Protein AF-A0A8D0H6F4-F1 (afdb_monomer_lite)

InterPro domains:
  IPR025214 Centromere protein U [PF13097] (5-95)

Radius of gyration: 24.58 Å; chains: 1; bounding box: 66×29×74 Å

Foldseek 3Di:
DPPDDDDQDFADDPPDDDDPVLGDVLRSVLVVVVVVLVVVLVPDDDPVVNVVSVVVNVVVNVVSVVVSVVVVVVVVVVVVVVVVVVVVVVVVVVVVVVVVVVVD

pLDDT: mean 89.53, std 11.89, range [38.53, 98.5]

Organism: Sphenodon punctatus (NCBI:txid8508)

Structure (mmCIF, N/CA/C/O backbone):
data_AF-A0A8D0H6F4-F1
#
_entry.id   AF-A0A8D0H6F4-F1
#
loop_
_atom_site.group_PDB
_atom_site.id
_atom_site.type_symbol
_atom_site.label_atom_id
_atom_site.label_alt_id
_atom_site.label_comp_id
_atom_site.label_asym_id
_atom_site.label_entity_id
_atom_site.label_seq_id
_atom_site.pdbx_PDB_ins_code
_atom_site.Cartn_x
_atom_site.Cartn_y
_atom_site.Cartn_z
_atom_site.occupancy
_atom_site.B_iso_or_equiv
_atom_site.auth_seq_id
_atom_site.auth_comp_id
_atom_site.auth_asym_id
_atom_site.auth_atom_id
_atom_site.pdbx_PDB_model_num
ATOM 1 N N . ALA A 1 1 ? -33.635 -12.090 -4.011 1.00 38.53 1 ALA A N 1
ATOM 2 C CA . ALA A 1 1 ? -32.256 -12.011 -4.522 1.00 38.53 1 ALA A CA 1
ATOM 3 C C . ALA A 1 1 ? -31.979 -10.547 -4.812 1.00 38.53 1 ALA A C 1
ATOM 5 O O . ALA A 1 1 ? -32.470 -10.042 -5.810 1.00 38.53 1 ALA A O 1
ATOM 6 N N . ASP A 1 2 ? -31.336 -9.846 -3.881 1.00 47.09 2 ASP A N 1
ATOM 7 C CA . ASP A 1 2 ? -31.095 -8.405 -3.989 1.00 47.09 2 ASP A CA 1
ATOM 8 C C . ASP A 1 2 ? -29.650 -8.186 -4.455 1.00 47.09 2 ASP A C 1
ATOM 10 O O . ASP A 1 2 ? -28.716 -8.123 -3.663 1.00 47.09 2 ASP A O 1
ATOM 14 N N . GLY A 1 3 ? -29.459 -8.257 -5.772 1.00 52.41 3 GLY A N 1
ATOM 15 C CA . GLY A 1 3 ? -28.158 -8.196 -6.444 1.00 52.41 3 GLY A CA 1
ATOM 16 C C . GLY A 1 3 ? -27.927 -6.855 -7.135 1.00 52.41 3 GLY A C 1
ATOM 17 O O . GLY A 1 3 ? -27.506 -6.831 -8.290 1.00 52.41 3 GLY A O 1
ATOM 18 N N . GLY A 1 4 ? -28.269 -5.745 -6.477 1.00 60.50 4 GLY A N 1
ATOM 19 C CA . GLY A 1 4 ? -27.925 -4.405 -6.959 1.00 60.50 4 GLY A CA 1
ATOM 20 C C . GLY A 1 4 ? -26.410 -4.153 -6.883 1.00 60.50 4 GLY A C 1
ATOM 21 O O . GLY A 1 4 ? -25.742 -4.739 -6.028 1.00 60.50 4 GLY A O 1
ATOM 22 N N . PRO A 1 5 ? -25.838 -3.290 -7.746 1.00 61.53 5 PRO A N 1
ATOM 23 C CA . PRO A 1 5 ? -24.398 -3.050 -7.780 1.00 61.53 5 PRO A CA 1
ATOM 24 C C . PRO A 1 5 ? -23.907 -2.563 -6.414 1.00 61.53 5 PRO A C 1
ATOM 26 O O . PRO A 1 5 ? -24.270 -1.483 -5.949 1.00 61.53 5 PRO A O 1
ATOM 29 N N . HIS A 1 6 ? -23.081 -3.375 -5.757 1.00 69.31 6 HIS A N 1
ATOM 30 C CA . HIS A 1 6 ? -22.483 -3.018 -4.479 1.00 69.31 6 HIS A CA 1
ATOM 31 C C . HIS A 1 6 ? -21.418 -1.941 -4.705 1.00 69.31 6 HIS A C 1
ATOM 33 O O . HIS A 1 6 ? -20.336 -2.207 -5.229 1.00 69.31 6 HIS A O 1
ATOM 39 N N . SER A 1 7 ? -21.731 -0.700 -4.330 1.00 73.94 7 SER A N 1
ATOM 40 C CA . SER A 1 7 ? -20.759 0.389 -4.328 1.00 73.94 7 SER A CA 1
ATOM 41 C C . SER A 1 7 ? -19.817 0.230 -3.134 1.00 73.94 7 SER A C 1
ATOM 43 O O . SER A 1 7 ? -20.250 0.330 -1.984 1.00 73.94 7 SER A O 1
ATOM 45 N N . VAL A 1 8 ? -18.529 0.015 -3.395 1.00 76.19 8 VAL A N 1
ATOM 46 C CA . VAL A 1 8 ? -17.498 -0.030 -2.351 1.00 76.19 8 VAL A CA 1
ATOM 47 C C . VAL A 1 8 ? -16.962 1.382 -2.124 1.00 76.19 8 VAL A C 1
ATOM 49 O O . VAL A 1 8 ? -16.519 2.044 -3.062 1.00 76.19 8 VAL A O 1
ATOM 52 N N . GLN A 1 9 ? -17.006 1.854 -0.877 1.00 81.50 9 GLN A N 1
ATOM 53 C CA . GLN A 1 9 ? -16.304 3.079 -0.494 1.00 81.50 9 GLN A CA 1
ATOM 54 C C . GLN A 1 9 ? -14.808 2.792 -0.387 1.00 81.50 9 GLN A C 1
ATOM 56 O O . GLN A 1 9 ? -14.393 1.800 0.206 1.00 81.50 9 GLN A O 1
ATOM 61 N N . VAL A 1 10 ? -14.011 3.678 -0.969 1.00 87.00 10 VAL A N 1
ATOM 62 C CA . VAL A 1 10 ? -12.561 3.540 -1.060 1.00 87.00 10 VAL A CA 1
ATOM 63 C C . VAL A 1 10 ? -11.924 4.758 -0.417 1.00 87.00 10 VAL A C 1
ATOM 65 O O . VAL A 1 10 ? -12.373 5.888 -0.637 1.00 87.00 10 VAL A O 1
ATOM 68 N N . TRP A 1 11 ? -10.860 4.535 0.349 1.00 88.44 11 TRP A N 1
ATOM 69 C CA . TRP A 1 11 ? -10.149 5.616 1.004 1.00 88.44 11 TRP A CA 1
ATOM 70 C C . TRP A 1 11 ? -9.464 6.482 -0.053 1.00 88.44 11 TRP A C 1
ATOM 72 O O . TRP A 1 11 ? -8.791 5.982 -0.957 1.00 88.44 11 TRP A O 1
ATOM 82 N N . CYS A 1 12 ? -9.639 7.799 0.051 1.00 80.25 12 CYS A N 1
ATOM 83 C CA . CYS A 1 12 ? -9.019 8.745 -0.863 1.00 80.25 12 CYS A CA 1
ATOM 84 C C . CYS A 1 12 ? -8.334 9.866 -0.070 1.00 80.25 12 CYS A C 1
ATOM 86 O O . CYS A 1 12 ? -9.000 10.565 0.702 1.00 80.25 12 CYS A O 1
ATOM 88 N N . PRO A 1 13 ? -7.017 10.068 -0.241 1.00 73.44 13 PRO A N 1
ATOM 89 C CA . PRO A 1 13 ? -6.312 11.150 0.424 1.00 73.44 13 PRO A CA 1
ATOM 90 C C . PRO A 1 13 ? -6.849 12.505 -0.050 1.00 73.44 13 PRO A C 1
ATOM 92 O O . PRO A 1 13 ? -6.971 12.768 -1.250 1.00 73.44 13 PRO A O 1
ATOM 95 N N . LYS A 1 14 ? -7.161 13.390 0.904 1.00 73.62 14 LYS A N 1
ATOM 96 C CA . LYS A 1 14 ? -7.644 14.745 0.606 1.00 73.62 14 LYS A CA 1
ATOM 97 C C . LYS A 1 14 ? -6.628 15.478 -0.278 1.00 73.62 14 LYS A C 1
ATOM 99 O O . LYS A 1 14 ? -5.450 15.546 0.054 1.00 73.62 14 LYS A O 1
ATOM 104 N N . GLY A 1 15 ? -7.098 16.041 -1.391 1.00 65.19 15 GLY A N 1
ATOM 105 C CA . GLY A 1 15 ? -6.277 16.861 -2.289 1.00 65.19 15 GLY A CA 1
ATOM 106 C C . GLY A 1 15 ? -5.463 16.098 -3.342 1.00 65.19 15 GLY A C 1
ATOM 107 O O . GLY A 1 15 ? -4.775 16.739 -4.131 1.00 65.19 15 GLY A O 1
ATOM 108 N N . GLN A 1 16 ? -5.558 14.766 -3.424 1.00 67.00 16 GLN A N 1
ATOM 109 C CA . GLN A 1 16 ? -4.934 13.990 -4.502 1.00 67.00 16 GLN A CA 1
ATOM 110 C C . GLN A 1 16 ? -5.983 13.399 -5.448 1.00 67.00 16 GLN A C 1
ATOM 112 O O . GLN A 1 16 ? -6.813 12.583 -5.053 1.00 67.00 16 GLN A O 1
ATOM 117 N N . LYS A 1 17 ? -5.908 13.753 -6.740 1.00 66.12 17 LYS A N 1
ATOM 118 C CA . LYS A 1 17 ? -6.608 13.001 -7.790 1.00 66.12 17 LYS A CA 1
ATOM 119 C C . LYS A 1 17 ? -5.956 11.626 -7.914 1.00 66.12 17 LYS A C 1
ATOM 121 O O . LYS A 1 17 ? -4.823 11.527 -8.380 1.00 66.12 17 LYS A O 1
ATOM 126 N N . ARG A 1 18 ? -6.679 10.576 -7.531 1.00 72.25 18 ARG A N 1
ATOM 127 C CA . ARG A 1 18 ? -6.294 9.191 -7.817 1.00 72.25 18 ARG A CA 1
ATOM 128 C C . ARG A 1 18 ? -6.988 8.693 -9.068 1.00 72.25 18 ARG A C 1
ATOM 130 O O . ARG A 1 18 ? -8.179 8.931 -9.260 1.00 72.25 18 ARG A O 1
ATOM 137 N N . PHE A 1 19 ? -6.243 7.993 -9.916 1.00 77.12 19 PHE A N 1
ATOM 138 C CA . PHE A 1 19 ? -6.847 7.264 -11.020 1.00 77.12 19 PHE A CA 1
ATOM 139 C C . PHE A 1 19 ? -7.361 5.908 -10.513 1.00 77.12 19 PHE A C 1
ATOM 141 O O . PHE A 1 19 ? -6.797 5.371 -9.561 1.00 77.12 19 PHE A O 1
ATOM 148 N N . PRO A 1 20 ? -8.366 5.296 -11.166 1.00 79.94 20 PRO A N 1
ATOM 149 C CA . PRO A 1 20 ? -8.872 3.976 -10.771 1.00 79.94 20 PRO A CA 1
ATOM 150 C C . PRO A 1 20 ? -7.776 2.905 -10.659 1.00 79.94 20 PRO A C 1
ATOM 152 O O . PRO A 1 20 ? -7.790 2.083 -9.757 1.00 79.94 20 PRO A O 1
ATOM 155 N N . ARG A 1 21 ? -6.758 2.974 -11.526 1.00 80.81 21 ARG A N 1
ATOM 156 C CA . ARG A 1 21 ? -5.570 2.097 -11.511 1.00 80.81 21 ARG A CA 1
ATOM 157 C C . ARG A 1 21 ? -4.654 2.258 -10.287 1.00 80.81 21 ARG A C 1
ATOM 159 O O . ARG A 1 21 ? -3.757 1.441 -10.091 1.00 80.81 21 ARG A O 1
ATOM 166 N N . ASP A 1 22 ? -4.810 3.345 -9.537 1.00 78.69 22 ASP A N 1
ATOM 167 C CA . ASP A 1 22 ? -4.004 3.641 -8.353 1.00 78.69 22 ASP A CA 1
ATOM 168 C C . ASP A 1 22 ? -4.695 3.166 -7.067 1.00 78.69 22 ASP A C 1
ATOM 170 O O . ASP A 1 22 ? -4.047 3.146 -6.021 1.00 78.69 22 ASP A O 1
ATOM 174 N N . VAL A 1 23 ? -5.975 2.775 -7.154 1.00 85.00 23 VAL A N 1
ATOM 175 C CA . VAL A 1 23 ? -6.734 2.151 -6.067 1.00 85.00 23 VAL A CA 1
ATOM 176 C C . VAL A 1 23 ? -6.217 0.736 -5.830 1.00 85.00 23 VAL A C 1
ATOM 178 O O . VAL A 1 23 ? -5.934 -0.016 -6.762 1.00 85.00 23 VAL A O 1
ATOM 181 N N . THR A 1 24 ? -6.080 0.387 -4.560 1.00 87.75 24 THR A N 1
ATOM 182 C CA . THR A 1 24 ? -5.548 -0.880 -4.071 1.00 87.75 24 THR A CA 1
ATOM 183 C C . THR A 1 24 ? -6.469 -1.471 -3.011 1.00 87.75 24 THR A C 1
ATOM 185 O O . THR A 1 24 ? -7.298 -0.774 -2.432 1.00 87.75 24 THR A O 1
ATOM 188 N N . GLU A 1 25 ? -6.294 -2.754 -2.702 1.00 89.88 25 GLU A N 1
ATOM 189 C CA . GLU A 1 25 ? -7.027 -3.421 -1.616 1.00 89.88 25 GLU A CA 1
ATOM 190 C C . GLU A 1 25 ? -6.839 -2.710 -0.269 1.00 89.88 25 GLU A C 1
ATOM 192 O O . GLU A 1 25 ? -7.780 -2.614 0.514 1.00 89.88 25 GLU A O 1
ATOM 197 N N . LEU A 1 26 ? -5.661 -2.121 -0.031 1.00 91.19 26 LEU A N 1
ATOM 198 C CA . LEU A 1 26 ? -5.368 -1.365 1.190 1.00 91.19 26 LEU A CA 1
ATOM 199 C C . LEU A 1 26 ? -6.279 -0.141 1.366 1.00 91.19 26 LEU A C 1
ATOM 201 O O . LEU A 1 26 ? -6.560 0.249 2.494 1.00 91.19 26 LEU A O 1
ATOM 205 N N . ASP A 1 27 ? -6.787 0.437 0.275 1.00 90.12 27 ASP A N 1
ATOM 206 C CA . ASP A 1 27 ? -7.734 1.554 0.334 1.00 90.12 27 ASP A CA 1
ATOM 207 C C . ASP A 1 27 ? -9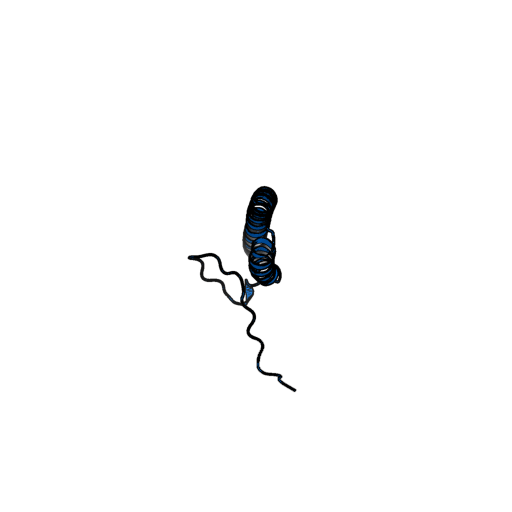.121 1.131 0.826 1.00 90.12 27 ASP A C 1
ATOM 209 O O . ASP A 1 27 ? -9.811 1.886 1.520 1.00 90.12 27 ASP A O 1
ATOM 213 N N . VAL A 1 28 ? -9.531 -0.084 0.461 1.00 90.88 28 VAL A N 1
ATOM 214 C CA . VAL A 1 28 ? -10.768 -0.704 0.943 1.00 90.88 28 VAL A CA 1
ATOM 215 C C . VAL A 1 28 ? -10.584 -1.124 2.397 1.00 90.88 28 VAL A C 1
ATOM 217 O O . VAL A 1 28 ? -11.399 -0.765 3.242 1.00 90.88 28 VAL A O 1
ATOM 220 N N . VAL A 1 29 ? -9.473 -1.801 2.709 1.00 92.75 29 VAL A N 1
ATOM 221 C CA . VAL A 1 29 ? -9.134 -2.227 4.075 1.00 92.75 29 VAL A CA 1
ATOM 222 C C . VAL A 1 29 ? -9.103 -1.038 5.026 1.00 92.75 29 VAL A C 1
ATOM 224 O O . VAL A 1 29 ? -9.689 -1.123 6.099 1.00 92.75 29 VAL A O 1
ATOM 227 N N . LEU A 1 30 ? -8.478 0.081 4.647 1.00 94.06 30 LEU A N 1
ATOM 228 C CA . LEU A 1 30 ? -8.429 1.267 5.500 1.00 94.06 30 LEU A CA 1
ATOM 229 C C . LEU A 1 30 ? -9.828 1.850 5.750 1.00 94.06 30 LEU A C 1
ATOM 231 O O . LEU A 1 30 ? -10.149 2.202 6.882 1.00 94.06 30 LEU A O 1
ATOM 235 N N . THR A 1 31 ? -10.675 1.892 4.720 1.00 93.06 31 THR A N 1
ATOM 236 C CA . THR A 1 31 ? -12.062 2.370 4.844 1.00 93.06 31 THR A CA 1
ATOM 237 C C . THR A 1 31 ? -12.883 1.489 5.782 1.00 93.06 31 THR A C 1
ATOM 239 O O . THR A 1 31 ? -13.572 1.988 6.671 1.00 93.06 31 THR A O 1
ATOM 242 N N . GLU A 1 32 ? -12.809 0.171 5.609 1.00 94.12 32 GLU A N 1
ATOM 243 C CA . GLU A 1 32 ? -13.545 -0.769 6.454 1.00 94.12 32 GLU A CA 1
ATOM 244 C C . GLU A 1 32 ? -12.994 -0.796 7.881 1.00 94.12 32 GLU A C 1
ATOM 246 O O . GLU A 1 32 ? -13.757 -0.805 8.846 1.00 94.12 32 GLU A O 1
ATOM 251 N N . PHE A 1 33 ? -11.676 -0.695 8.042 1.00 94.12 33 PHE A N 1
ATOM 252 C CA . PHE A 1 33 ? -11.043 -0.586 9.349 1.00 94.12 33 PHE A CA 1
ATOM 253 C C . PHE A 1 33 ? -11.484 0.676 10.103 1.00 94.12 33 PHE A C 1
ATOM 255 O O . PHE A 1 33 ? -11.770 0.605 11.301 1.00 94.12 33 PHE A O 1
ATOM 262 N N . GLU A 1 34 ? -11.594 1.818 9.417 1.00 94.31 34 GLU A N 1
ATOM 263 C CA . GLU A 1 34 ? -12.124 3.064 9.983 1.00 94.31 34 GLU A CA 1
ATOM 264 C C . GLU A 1 34 ? -13.557 2.892 10.499 1.00 94.31 34 GLU A C 1
ATOM 266 O O . GLU A 1 34 ? -13.851 3.268 11.639 1.00 94.31 34 GLU A O 1
ATOM 271 N N . LYS A 1 35 ? -14.430 2.261 9.705 1.00 94.69 35 LYS A N 1
ATOM 272 C CA . LYS A 1 35 ? -15.820 1.972 10.092 1.00 94.69 35 LYS A CA 1
ATOM 273 C C . LYS A 1 35 ? -15.897 1.028 11.290 1.00 94.69 35 LYS A C 1
ATOM 275 O O . LYS A 1 35 ? -16.573 1.334 12.272 1.00 94.69 35 LYS A O 1
ATOM 280 N N . ILE A 1 36 ? -15.185 -0.099 11.239 1.00 94.56 36 ILE A N 1
ATOM 281 C CA . ILE A 1 36 ? -15.180 -1.110 12.307 1.00 94.56 36 ILE A CA 1
ATOM 282 C C . ILE A 1 36 ? -14.666 -0.499 13.610 1.00 94.56 36 ILE A C 1
ATOM 284 O O . ILE A 1 36 ? -15.284 -0.672 14.660 1.00 94.56 36 ILE A O 1
ATOM 288 N N . THR A 1 37 ? -13.575 0.265 13.545 1.00 96.31 37 THR A N 1
ATOM 289 C CA . THR A 1 37 ? -12.999 0.930 14.716 1.00 96.31 37 THR A CA 1
ATOM 290 C C . THR A 1 37 ? -13.980 1.925 15.327 1.00 96.31 37 THR A C 1
ATOM 292 O O . THR A 1 37 ? -14.141 1.949 16.548 1.00 96.31 37 THR A O 1
ATOM 295 N N . ALA A 1 38 ? -14.646 2.744 14.504 1.00 95.19 38 ALA A N 1
ATOM 296 C CA . ALA A 1 38 ? -15.632 3.710 14.980 1.00 95.19 38 ALA A CA 1
ATOM 297 C C . ALA A 1 38 ? -16.805 3.015 15.691 1.00 95.19 38 ALA A C 1
ATOM 299 O O . ALA A 1 38 ? -17.142 3.392 16.817 1.00 95.19 38 ALA A O 1
ATOM 300 N N . ASN A 1 39 ? -17.350 1.958 15.082 1.00 96.12 39 ASN A N 1
ATOM 301 C CA . ASN A 1 39 ? -18.456 1.176 15.637 1.00 96.12 39 ASN A CA 1
ATOM 302 C C . ASN A 1 39 ? -18.061 0.486 16.951 1.00 96.12 39 ASN A C 1
ATOM 304 O O . ASN A 1 39 ? -18.746 0.631 17.963 1.00 96.12 39 ASN A O 1
ATOM 308 N N . TYR A 1 40 ? -16.918 -0.203 16.970 1.00 96.06 40 TYR A N 1
ATOM 309 C CA . TYR A 1 40 ? -16.422 -0.893 18.162 1.00 96.06 40 TYR A CA 1
ATOM 310 C C . TYR A 1 40 ? -16.124 0.080 19.309 1.00 96.06 40 TYR A C 1
ATOM 312 O O . TYR A 1 40 ? -16.476 -0.151 20.463 1.00 96.06 40 TYR A O 1
ATOM 320 N N . LYS A 1 41 ? -15.518 1.230 19.009 1.00 94.25 41 LYS A N 1
ATOM 321 C CA . LYS A 1 41 ? -15.243 2.260 20.016 1.00 94.25 41 LYS A CA 1
ATOM 322 C C . LYS A 1 41 ? -16.523 2.807 20.654 1.00 94.25 41 LYS A C 1
ATOM 324 O O . LYS A 1 41 ? -16.491 3.184 21.827 1.00 94.25 41 LYS A O 1
ATOM 329 N N . GLN A 1 42 ? -17.622 2.884 19.904 1.00 94.38 42 GLN A N 1
ATOM 330 C CA . GLN A 1 42 ? -18.902 3.368 20.416 1.00 94.38 42 GLN A CA 1
ATOM 331 C C . GLN A 1 42 ? -19.516 2.400 21.436 1.00 94.38 42 GLN A C 1
ATOM 333 O O . GLN A 1 42 ? -20.067 2.868 22.433 1.00 94.38 42 GLN A O 1
ATOM 338 N N . SER A 1 43 ? -19.358 1.085 21.236 1.00 95.56 43 SER A N 1
ATOM 339 C CA . SER A 1 43 ? -19.865 0.052 22.152 1.00 95.56 43 SER A CA 1
ATOM 340 C C . SER A 1 43 ? -19.013 -0.147 23.411 1.00 95.56 43 SER A C 1
ATOM 342 O O . SER A 1 43 ? -19.473 -0.742 24.377 1.00 95.56 43 SER A O 1
ATOM 344 N N . VAL A 1 44 ? -17.769 0.335 23.435 1.00 96.94 44 VAL A N 1
ATOM 345 C CA . VAL A 1 44 ? -16.872 0.191 24.594 1.00 96.94 44 VAL A CA 1
ATOM 346 C C . VAL A 1 44 ? -17.219 1.221 25.666 1.00 96.94 44 VAL A C 1
ATOM 348 O O . VAL A 1 44 ? -17.137 2.413 25.411 1.00 96.94 44 VAL A O 1
ATOM 351 N N . GLU A 1 45 ? -17.553 0.818 26.888 1.00 95.38 45 GLU A N 1
ATOM 352 C CA . GLU A 1 45 ? -17.957 1.758 27.953 1.00 95.38 45 GLU A CA 1
ATOM 353 C C . GLU A 1 45 ? -16.767 2.458 28.623 1.00 95.38 45 GLU A C 1
ATOM 355 O O . GLU A 1 45 ? -16.784 3.664 28.888 1.00 95.38 45 GLU A O 1
ATOM 360 N N . LEU A 1 46 ? -15.689 1.707 28.859 1.00 97.31 46 LEU A N 1
ATOM 361 C CA . LEU A 1 46 ? -14.531 2.199 29.593 1.00 97.31 46 LEU A CA 1
ATOM 362 C C . LEU A 1 46 ? -13.760 3.248 28.783 1.00 97.31 46 LEU A C 1
ATOM 364 O O . LEU A 1 46 ? -13.185 2.971 27.725 1.00 97.31 46 LEU A O 1
ATOM 368 N N . LYS A 1 47 ? -13.660 4.464 29.334 1.00 96.00 47 LYS A N 1
ATOM 369 C CA . LYS A 1 47 ? -12.913 5.578 28.723 1.00 96.00 47 LYS A CA 1
ATOM 370 C C . LYS A 1 47 ? -11.449 5.223 28.440 1.00 96.00 47 LYS A C 1
ATOM 372 O O . LYS A 1 47 ? -10.908 5.668 27.428 1.00 96.00 47 LYS A O 1
ATOM 377 N N . ILE A 1 48 ? -10.809 4.434 29.308 1.00 96.94 48 ILE A N 1
ATOM 378 C CA . ILE A 1 48 ? -9.413 4.012 29.124 1.00 96.94 48 ILE A CA 1
ATOM 379 C C . ILE A 1 48 ? -9.256 3.093 27.907 1.00 96.94 48 ILE A C 1
ATOM 381 O O . ILE A 1 48 ? -8.363 3.309 27.091 1.00 96.94 48 ILE A O 1
ATOM 385 N N . CYS A 1 49 ? -10.193 2.166 27.701 1.00 97.50 49 CYS A N 1
ATOM 386 C CA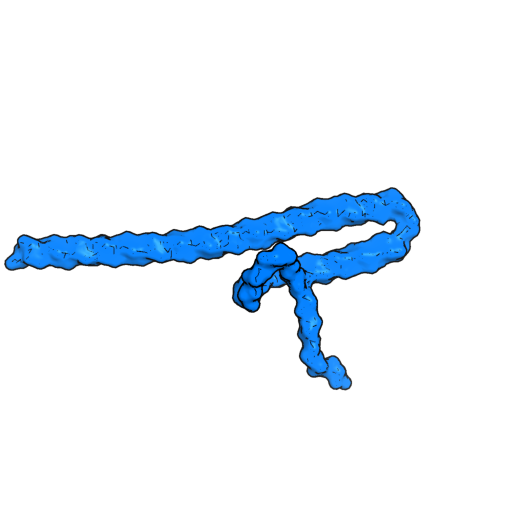 . CYS A 1 49 ? -10.223 1.301 26.526 1.00 97.50 49 CYS A CA 1
ATOM 387 C C . CYS A 1 49 ? -10.471 2.113 25.246 1.00 97.50 49 CYS A C 1
ATOM 389 O O . CYS A 1 49 ? -9.762 1.923 24.264 1.00 97.50 49 CYS A O 1
ATOM 391 N N . ARG A 1 50 ? -11.383 3.101 25.262 1.00 97.06 50 ARG A N 1
ATOM 392 C CA . ARG A 1 50 ? -11.576 4.015 24.113 1.00 97.06 50 ARG A CA 1
ATOM 393 C C . ARG A 1 50 ? -10.301 4.782 23.750 1.00 97.06 50 ARG A C 1
ATOM 395 O O . ARG A 1 50 ? -10.038 4.996 22.568 1.00 97.06 50 ARG A O 1
ATOM 402 N N . LYS A 1 51 ? -9.514 5.212 24.746 1.00 96.38 51 LYS A N 1
ATOM 403 C CA . LYS A 1 51 ? -8.215 5.869 24.516 1.00 96.38 51 LYS A CA 1
ATOM 404 C C . LYS A 1 51 ? -7.201 4.910 23.891 1.00 96.38 51 LYS A C 1
ATOM 406 O O . LYS A 1 51 ? -6.552 5.295 22.925 1.00 96.38 51 LYS A O 1
ATOM 411 N N . ALA A 1 52 ? -7.109 3.678 24.393 1.00 97.19 52 ALA A N 1
ATOM 412 C CA . ALA A 1 52 ? -6.233 2.655 23.823 1.00 97.19 52 ALA A CA 1
ATOM 413 C C . ALA A 1 52 ? -6.599 2.344 22.360 1.00 97.19 52 ALA A C 1
ATOM 415 O O . ALA A 1 52 ? -5.726 2.340 21.496 1.00 97.19 52 ALA A O 1
ATOM 416 N N . ILE A 1 53 ? -7.896 2.196 22.063 1.00 96.94 53 ILE A N 1
ATOM 417 C CA . ILE A 1 53 ? -8.405 1.992 20.697 1.00 96.94 53 ILE A CA 1
ATOM 418 C C . ILE A 1 53 ? -8.030 3.166 19.789 1.00 96.94 53 ILE A C 1
ATOM 420 O O . ILE A 1 53 ? -7.572 2.942 18.676 1.00 96.94 53 ILE A O 1
ATOM 424 N N . ASN A 1 54 ? -8.171 4.413 20.256 1.00 95.88 54 ASN A N 1
ATOM 425 C CA . ASN A 1 54 ? -7.761 5.581 19.470 1.00 95.88 54 ASN A CA 1
ATOM 426 C C . ASN A 1 54 ? -6.266 5.569 19.147 1.00 95.88 54 ASN A C 1
ATOM 428 O O . ASN A 1 54 ? -5.908 5.869 18.015 1.00 95.88 54 ASN A O 1
ATOM 432 N N . GLY A 1 55 ? -5.419 5.239 20.128 1.00 97.06 55 GLY A N 1
ATOM 433 C CA . GLY A 1 55 ? -3.970 5.181 19.932 1.00 97.06 55 GLY A CA 1
ATOM 434 C C . GLY A 1 55 ? -3.572 4.099 18.929 1.00 97.06 55 GLY A C 1
ATOM 435 O O . GLY A 1 55 ? -2.777 4.355 18.025 1.00 97.06 55 GLY A O 1
ATOM 436 N N . PHE A 1 56 ? -4.181 2.916 19.039 1.00 96.44 56 PHE A N 1
ATOM 437 C CA . PHE A 1 56 ? -3.998 1.844 18.064 1.00 96.44 56 PHE A CA 1
ATOM 438 C C . PHE A 1 56 ? -4.462 2.270 16.667 1.00 96.44 56 PHE A C 1
ATOM 440 O O . PHE A 1 56 ? -3.708 2.144 15.707 1.00 96.44 56 PHE A O 1
ATOM 447 N N . TYR A 1 57 ? -5.668 2.831 16.561 1.00 96.38 57 TYR A N 1
ATOM 448 C CA . TYR A 1 57 ? -6.234 3.311 15.303 1.00 96.38 57 TYR A CA 1
ATOM 449 C C . TYR A 1 57 ? -5.342 4.346 14.620 1.00 96.38 57 TYR A C 1
ATOM 451 O O . TYR A 1 57 ? -5.048 4.197 13.437 1.00 96.38 57 TYR A O 1
ATOM 459 N N . SER A 1 58 ? -4.888 5.373 15.348 1.00 96.25 58 SER A N 1
ATOM 460 C CA . SER A 1 58 ? -4.010 6.393 14.773 1.00 96.25 58 SER A CA 1
ATOM 461 C C . SER A 1 58 ? -2.693 5.785 14.309 1.00 96.25 58 SER A C 1
ATOM 463 O O . SER A 1 58 ? -2.291 6.021 13.177 1.00 96.25 58 SER A O 1
ATOM 465 N N . GLY A 1 59 ? -2.066 4.938 15.135 1.00 97.25 59 GLY A N 1
ATOM 466 C CA . GLY A 1 59 ? -0.801 4.299 14.778 1.00 97.25 59 GLY A CA 1
ATOM 467 C C . GLY A 1 59 ? -0.924 3.396 13.551 1.00 97.25 59 GLY A C 1
ATOM 468 O O . GLY A 1 59 ? -0.101 3.476 12.643 1.00 97.25 59 GLY A O 1
ATOM 469 N N . PHE A 1 60 ? -1.975 2.576 13.492 1.00 95.50 60 PH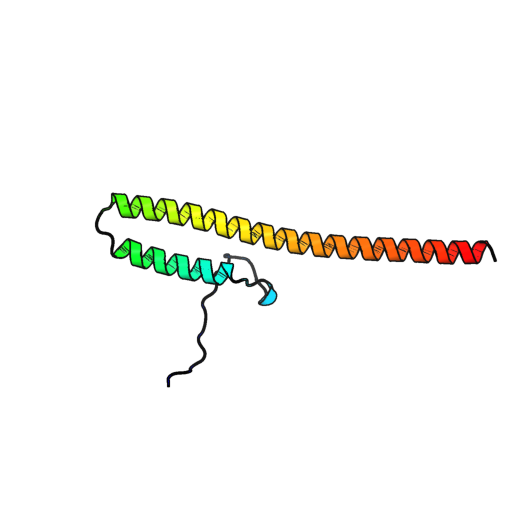E A N 1
ATOM 470 C CA . PHE A 1 60 ? -2.239 1.701 12.353 1.00 95.50 60 PHE A CA 1
ATOM 471 C C . PHE A 1 60 ? -2.545 2.496 11.080 1.00 95.50 60 PHE A C 1
ATOM 473 O O . PHE A 1 60 ? -1.966 2.218 10.032 1.00 95.50 60 PHE A O 1
ATOM 480 N N . ARG A 1 61 ? -3.420 3.506 11.160 1.00 94.94 61 ARG A N 1
ATOM 481 C CA . ARG A 1 61 ? -3.757 4.360 10.015 1.00 94.94 61 ARG A CA 1
ATOM 482 C C . ARG A 1 61 ? -2.520 5.059 9.464 1.00 94.94 61 ARG A C 1
ATOM 484 O O . ARG A 1 61 ? -2.323 5.076 8.250 1.00 94.94 61 ARG A O 1
ATOM 491 N N . ASP A 1 62 ? -1.694 5.629 10.331 1.00 95.12 62 ASP A N 1
ATOM 492 C CA . ASP A 1 62 ? -0.503 6.361 9.908 1.00 95.12 62 ASP A CA 1
ATOM 493 C C . ASP A 1 62 ? 0.514 5.406 9.259 1.00 95.12 62 ASP A C 1
ATOM 495 O O . ASP A 1 62 ? 1.039 5.702 8.188 1.00 95.12 62 ASP A O 1
ATOM 499 N N . GLN A 1 63 ? 0.721 4.210 9.824 1.00 95.81 63 GLN A N 1
ATOM 500 C CA . GLN A 1 63 ? 1.555 3.176 9.197 1.00 95.81 63 GLN A CA 1
ATOM 501 C C . GLN A 1 63 ? 1.020 2.764 7.823 1.00 95.81 63 GLN A C 1
ATOM 503 O O . GLN A 1 63 ? 1.764 2.783 6.844 1.00 95.81 63 GLN A O 1
ATOM 508 N N . LEU A 1 64 ? -0.271 2.438 7.728 1.00 94.50 64 LEU A N 1
ATOM 509 C CA . LEU A 1 64 ? -0.870 1.945 6.493 1.00 94.50 64 LEU A CA 1
ATOM 510 C C . LEU A 1 64 ? -0.831 3.006 5.384 1.00 94.50 64 LEU A C 1
ATOM 512 O O . LEU A 1 64 ? -0.417 2.716 4.262 1.00 94.50 64 LEU A O 1
ATOM 516 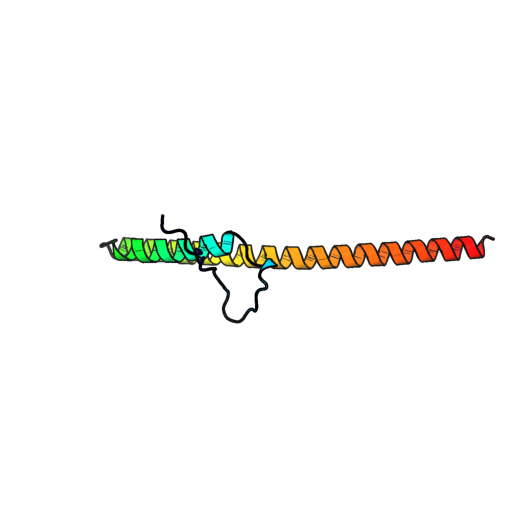N N . THR A 1 65 ? -1.192 4.251 5.700 1.00 92.50 65 THR A N 1
ATOM 517 C CA . THR A 1 65 ? -1.147 5.363 4.737 1.00 92.50 65 THR A CA 1
ATOM 518 C C . THR A 1 65 ? 0.279 5.677 4.273 1.00 92.50 65 THR A C 1
ATOM 520 O O . THR A 1 65 ? 0.482 5.916 3.078 1.00 92.50 65 THR A O 1
ATOM 523 N N . ASN A 1 66 ? 1.275 5.596 5.162 1.00 93.38 66 ASN A N 1
ATOM 524 C CA . ASN A 1 66 ? 2.688 5.712 4.794 1.00 93.38 66 ASN A CA 1
ATOM 525 C C . ASN A 1 66 ? 3.120 4.589 3.842 1.00 93.38 66 ASN A C 1
ATOM 527 O O . ASN A 1 66 ? 3.669 4.874 2.777 1.00 93.38 66 ASN A O 1
ATOM 531 N N . THR A 1 67 ? 2.800 3.329 4.154 1.00 92.56 67 THR A N 1
ATOM 532 C CA . THR A 1 67 ? 3.091 2.189 3.268 1.00 92.56 67 THR A CA 1
ATOM 533 C C . THR A 1 67 ? 2.456 2.376 1.889 1.00 92.56 67 THR A C 1
ATOM 535 O O . THR A 1 67 ? 3.096 2.153 0.862 1.00 92.56 67 THR A O 1
ATOM 538 N N . MET A 1 68 ? 1.208 2.844 1.829 1.00 90.25 68 MET A N 1
ATOM 539 C CA . MET A 1 68 ? 0.525 3.116 0.560 1.00 90.25 68 MET A CA 1
ATOM 540 C C . MET A 1 68 ? 1.231 4.213 -0.250 1.00 90.25 68 MET A C 1
ATOM 542 O O . MET A 1 68 ? 1.371 4.085 -1.471 1.00 90.25 68 MET A O 1
ATOM 546 N N . ALA A 1 69 ? 1.709 5.273 0.406 1.00 88.56 69 ALA A N 1
ATOM 547 C CA . ALA A 1 69 ? 2.479 6.332 -0.242 1.00 88.56 69 ALA A CA 1
ATOM 548 C C . ALA A 1 69 ? 3.824 5.814 -0.786 1.00 88.56 69 ALA A C 1
ATOM 550 O O . ALA A 1 69 ? 4.194 6.119 -1.925 1.00 88.56 69 ALA A O 1
ATOM 551 N N . GLU A 1 70 ? 4.528 4.980 -0.021 1.00 91.44 70 GLU A N 1
ATOM 552 C CA 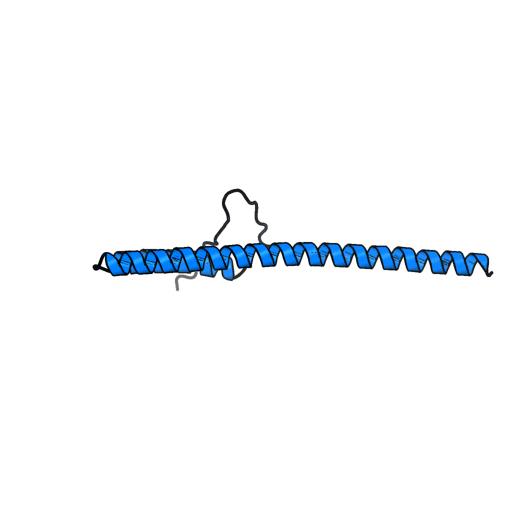. GLU A 1 70 ? 5.785 4.352 -0.437 1.00 91.44 70 GLU A CA 1
ATOM 553 C C . GLU A 1 70 ? 5.600 3.421 -1.639 1.00 91.44 70 GLU A C 1
ATOM 555 O O . GLU A 1 70 ? 6.383 3.481 -2.589 1.00 91.44 70 GLU A O 1
ATOM 560 N N . VAL A 1 71 ? 4.528 2.624 -1.665 1.00 89.06 71 VAL A N 1
ATOM 561 C CA . VAL A 1 71 ? 4.189 1.768 -2.813 1.00 89.06 71 VAL A CA 1
ATOM 562 C C . VAL A 1 71 ? 3.975 2.601 -4.079 1.00 89.06 71 VAL A C 1
ATOM 564 O O . VAL A 1 71 ? 4.459 2.233 -5.154 1.00 89.06 71 VAL A O 1
ATOM 567 N N . GLN A 1 72 ? 3.282 3.739 -3.981 1.00 86.31 72 GLN A N 1
ATOM 568 C CA . GLN A 1 72 ? 3.081 4.630 -5.129 1.00 86.31 72 GLN A CA 1
ATOM 569 C C . GLN A 1 72 ? 4.394 5.268 -5.595 1.00 86.31 72 GLN A C 1
ATOM 571 O O . GLN A 1 72 ? 4.680 5.298 -6.798 1.00 86.31 72 GLN A O 1
ATOM 576 N N . LYS A 1 73 ? 5.243 5.697 -4.655 1.00 90.62 73 LYS A N 1
ATOM 577 C CA . LYS A 1 73 ? 6.588 6.200 -4.957 1.00 90.62 73 LYS A CA 1
ATOM 578 C C . LYS A 1 73 ? 7.432 5.140 -5.671 1.00 90.62 73 LYS A C 1
ATOM 580 O O . LYS A 1 73 ? 8.023 5.430 -6.710 1.00 90.62 73 LYS A O 1
ATOM 585 N N . LEU A 1 74 ? 7.427 3.900 -5.180 1.00 93.12 74 LEU A N 1
ATOM 586 C CA . LEU A 1 74 ? 8.152 2.780 -5.782 1.00 93.12 74 LEU A CA 1
ATOM 587 C C . LEU A 1 74 ? 7.666 2.484 -7.208 1.00 93.12 74 LEU A C 1
ATOM 589 O O . LEU A 1 74 ? 8.481 2.296 -8.113 1.00 93.12 74 LEU A O 1
ATOM 593 N N . LYS A 1 75 ? 6.346 2.494 -7.442 1.00 89.44 75 LYS A N 1
ATOM 594 C CA . LYS A 1 75 ? 5.771 2.341 -8.790 1.00 89.44 75 LYS A CA 1
ATOM 595 C C . LYS A 1 75 ? 6.261 3.435 -9.743 1.00 89.44 75 LYS A C 1
ATOM 597 O O . LYS A 1 75 ? 6.587 3.124 -10.890 1.00 89.44 75 LYS A O 1
ATOM 602 N N . SER A 1 76 ? 6.329 4.689 -9.289 1.00 90.31 76 SER A N 1
ATOM 603 C CA . SER A 1 76 ? 6.845 5.801 -10.100 1.00 90.31 76 SER A CA 1
ATOM 604 C C . SER A 1 76 ? 8.317 5.602 -10.460 1.00 90.31 76 SER A C 1
ATOM 606 O O . SER A 1 76 ? 8.667 5.610 -11.640 1.00 90.31 76 SER A O 1
ATOM 608 N N . LEU A 1 77 ? 9.156 5.309 -9.463 1.00 96.44 77 LEU A N 1
ATOM 609 C CA . LEU A 1 77 ? 10.589 5.072 -9.660 1.00 96.44 77 LEU A CA 1
ATOM 610 C C . LEU A 1 77 ? 10.852 3.894 -10.607 1.00 96.44 77 LEU A C 1
ATOM 612 O O . LEU A 1 77 ? 11.709 3.975 -11.485 1.00 96.44 77 LEU A O 1
ATOM 616 N N . LYS A 1 78 ? 10.073 2.808 -10.499 1.00 96.81 78 LYS A N 1
ATOM 617 C CA . LYS A 1 78 ? 10.178 1.665 -11.417 1.00 96.81 78 LYS A CA 1
ATOM 618 C C . LYS A 1 78 ? 9.896 2.075 -12.866 1.00 96.81 78 LYS A C 1
ATOM 620 O O . LYS A 1 78 ? 10.632 1.669 -13.762 1.00 96.81 78 LYS A O 1
ATOM 625 N N . ARG A 1 79 ? 8.869 2.903 -13.103 1.00 95.25 79 ARG A N 1
ATOM 626 C CA . ARG A 1 79 ? 8.539 3.420 -14.446 1.00 95.25 79 ARG A CA 1
ATOM 627 C C . ARG A 1 79 ? 9.663 4.289 -15.010 1.00 95.25 79 ARG A C 1
ATOM 629 O O . ARG A 1 79 ? 9.987 4.164 -16.189 1.00 95.25 79 ARG A O 1
ATOM 636 N N . GLU A 1 80 ? 10.252 5.158 -14.195 1.00 96.94 80 GLU A N 1
ATOM 637 C CA . GLU A 1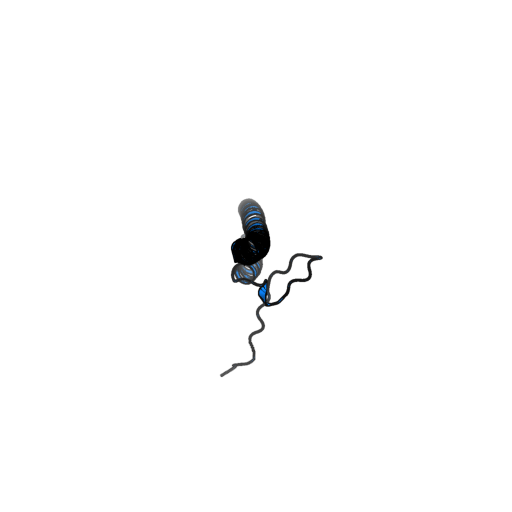 80 ? 11.385 6.000 -14.599 1.00 96.94 80 GLU A CA 1
ATOM 638 C C . GLU A 1 80 ? 12.622 5.167 -14.938 1.00 96.94 80 GLU A C 1
ATOM 640 O O . GLU A 1 80 ? 13.238 5.380 -15.983 1.00 96.94 80 GLU A O 1
ATOM 645 N N . ASN A 1 81 ? 12.925 4.155 -14.125 1.00 98.12 81 ASN A N 1
ATOM 646 C CA . ASN A 1 81 ? 14.045 3.255 -14.372 1.00 98.12 81 ASN A CA 1
ATOM 647 C C . ASN A 1 81 ? 13.878 2.488 -15.698 1.00 98.12 81 ASN A C 1
ATOM 649 O O . ASN A 1 81 ? 14.802 2.426 -16.507 1.00 98.12 81 ASN A O 1
ATOM 653 N N . THR A 1 82 ? 12.672 1.982 -15.991 1.00 98.38 82 THR A N 1
ATOM 654 C CA . THR A 1 82 ? 12.380 1.352 -17.290 1.00 98.38 82 THR A CA 1
ATOM 655 C C . THR A 1 82 ? 12.603 2.320 -18.457 1.00 98.38 82 THR A C 1
ATOM 657 O O . THR A 1 82 ? 13.242 1.943 -19.437 1.00 98.38 82 THR A O 1
ATOM 660 N N . LYS A 1 83 ? 12.146 3.578 -18.354 1.00 98.12 83 LYS A N 1
ATOM 661 C CA . LYS A 1 83 ? 12.372 4.595 -19.401 1.00 98.12 83 LYS A CA 1
ATOM 662 C C . LYS A 1 83 ? 13.860 4.845 -19.637 1.00 98.12 83 LYS A C 1
ATOM 664 O O . LYS A 1 83 ? 14.294 4.915 -20.788 1.00 98.12 83 LYS A O 1
ATOM 669 N N . LEU A 1 84 ? 14.636 4.959 -18.560 1.00 98.44 84 LEU A N 1
ATOM 670 C CA . LEU A 1 84 ? 16.075 5.176 -18.642 1.00 98.44 84 LEU A CA 1
ATOM 671 C C . LEU A 1 84 ? 16.783 3.985 -19.300 1.00 98.44 84 LEU A C 1
ATOM 673 O O . LEU A 1 84 ? 17.577 4.181 -20.220 1.00 98.44 84 LEU A O 1
ATOM 677 N N . ALA A 1 85 ? 16.445 2.757 -18.901 1.00 98.50 85 ALA A N 1
ATOM 678 C CA . ALA A 1 85 ? 16.990 1.542 -19.502 1.00 98.50 85 ALA A CA 1
ATOM 679 C C . ALA A 1 85 ? 16.697 1.465 -21.012 1.00 98.50 85 ALA A C 1
ATOM 681 O O . ALA A 1 85 ? 17.598 1.197 -21.811 1.00 98.50 85 ALA A O 1
ATOM 682 N N . THR A 1 86 ? 15.465 1.775 -21.432 1.00 98.50 86 THR A N 1
ATOM 683 C CA . THR A 1 86 ? 15.101 1.842 -22.855 1.00 98.50 86 THR A CA 1
ATOM 684 C C . THR A 1 86 ? 15.912 2.906 -23.599 1.00 98.50 86 THR A C 1
ATOM 686 O O . THR A 1 86 ? 16.413 2.640 -24.694 1.00 98.50 86 THR A O 1
ATOM 689 N N . ALA A 1 87 ? 16.092 4.093 -23.013 1.00 98.44 87 ALA A N 1
ATOM 690 C CA . ALA A 1 87 ? 16.882 5.164 -23.619 1.00 98.44 87 ALA A CA 1
ATOM 691 C C . ALA A 1 87 ? 18.364 4.779 -23.775 1.00 98.44 87 ALA A C 1
ATOM 693 O O . ALA A 1 87 ? 18.952 5.023 -24.831 1.00 98.44 87 ALA A O 1
ATOM 694 N N . ILE A 1 88 ? 18.953 4.132 -22.764 1.00 98.50 88 ILE A N 1
ATOM 695 C CA . ILE A 1 88 ? 20.326 3.609 -22.814 1.00 98.50 88 ILE A CA 1
ATOM 696 C C . ILE A 1 88 ? 20.460 2.578 -23.934 1.00 98.50 88 ILE A C 1
ATOM 698 O O . ILE A 1 88 ? 21.370 2.683 -24.754 1.00 98.50 88 ILE A O 1
ATOM 702 N N . ASN A 1 89 ? 19.539 1.618 -24.018 1.00 98.31 89 ASN A N 1
ATOM 703 C CA . ASN A 1 89 ? 19.576 0.588 -25.055 1.00 98.31 89 ASN A CA 1
ATOM 704 C C . ASN A 1 89 ? 19.422 1.178 -26.463 1.00 98.31 89 ASN A C 1
ATOM 706 O O . ASN A 1 89 ? 20.110 0.743 -27.384 1.00 98.31 89 ASN A O 1
ATOM 710 N N . LYS A 1 90 ? 18.589 2.214 -26.630 1.00 98.38 90 LYS A N 1
ATOM 711 C CA . LYS A 1 90 ? 18.470 2.948 -27.898 1.00 98.38 90 LYS A CA 1
ATOM 712 C C . LYS A 1 90 ? 19.780 3.645 -28.276 1.00 98.38 90 LYS A C 1
ATOM 714 O O . LYS A 1 90 ? 20.210 3.540 -29.421 1.00 98.38 90 LYS A O 1
ATOM 719 N N . LYS A 1 91 ? 20.434 4.322 -27.323 1.00 98.12 91 LYS A N 1
ATOM 720 C CA . LYS A 1 91 ? 21.741 4.966 -27.551 1.00 98.12 91 LYS A CA 1
ATOM 721 C C . LYS A 1 91 ? 22.830 3.944 -27.889 1.00 98.12 91 LYS A C 1
ATOM 723 O O . LYS A 1 91 ? 23.581 4.166 -28.830 1.00 98.12 91 LYS A O 1
ATOM 728 N N . ARG A 1 92 ? 22.881 2.814 -27.172 1.00 98.25 92 ARG A N 1
ATOM 729 C CA . ARG A 1 92 ? 23.818 1.711 -27.446 1.00 98.25 92 ARG A CA 1
ATOM 730 C C . ARG A 1 92 ? 23.629 1.133 -28.844 1.00 98.25 92 ARG A C 1
ATOM 732 O O . ARG A 1 92 ? 24.610 0.965 -29.552 1.00 98.25 92 ARG A O 1
ATOM 739 N N . ARG A 1 93 ? 22.382 0.873 -29.254 1.00 97.94 93 ARG A N 1
ATOM 740 C CA . ARG A 1 93 ? 22.078 0.373 -30.602 1.00 97.94 93 ARG A CA 1
ATOM 741 C C . ARG A 1 93 ? 22.583 1.332 -31.678 1.00 97.94 93 ARG A C 1
ATOM 743 O O . ARG A 1 93 ? 23.329 0.911 -32.548 1.00 97.94 93 ARG A O 1
ATOM 750 N N . ARG A 1 94 ? 22.257 2.621 -31.553 1.00 97.69 94 ARG A N 1
ATOM 751 C CA . ARG A 1 94 ? 22.692 3.635 -32.520 1.00 97.69 94 ARG A CA 1
ATOM 752 C C . ARG A 1 94 ? 24.213 3.779 -32.587 1.00 97.69 94 ARG A C 1
ATOM 754 O O . ARG A 1 94 ? 24.755 3.985 -33.662 1.00 97.69 94 ARG A O 1
ATOM 761 N N . LEU A 1 95 ? 24.906 3.657 -31.454 1.00 97.75 95 LEU A N 1
ATOM 762 C CA . LEU A 1 95 ? 26.370 3.650 -31.435 1.00 97.75 95 LEU A CA 1
ATOM 763 C C . LEU A 1 95 ? 26.944 2.455 -32.212 1.00 97.75 95 LEU A C 1
ATOM 765 O O . LEU A 1 95 ? 27.913 2.625 -32.942 1.00 97.75 95 LEU A O 1
ATOM 769 N N . MET A 1 96 ? 26.349 1.268 -32.063 1.00 97.06 96 MET A N 1
ATOM 770 C CA . MET A 1 96 ? 26.767 0.078 -32.812 1.00 97.06 96 MET A CA 1
ATOM 771 C C . MET A 1 96 ? 26.508 0.227 -34.314 1.00 97.06 96 MET A C 1
ATOM 773 O O . MET A 1 96 ? 27.384 -0.117 -35.095 1.00 97.06 96 MET A O 1
ATOM 777 N N . GLU A 1 97 ? 25.356 0.780 -34.706 1.00 96.62 97 GLU A N 1
ATOM 778 C CA . GLU A 1 97 ? 25.025 1.074 -36.111 1.00 96.62 97 GLU A CA 1
ATOM 779 C C . GLU A 1 97 ? 26.062 2.020 -36.739 1.00 96.62 97 GLU A C 1
ATOM 781 O O . GLU A 1 97 ? 26.666 1.679 -37.749 1.00 96.62 97 GLU A O 1
ATOM 786 N N . VAL A 1 98 ? 26.358 3.152 -36.087 1.00 96.94 98 VAL A N 1
ATOM 787 C CA . VAL A 1 98 ? 27.361 4.122 -36.571 1.00 96.94 98 VAL A CA 1
ATOM 788 C C . VAL A 1 98 ? 28.767 3.517 -36.622 1.00 96.94 98 VAL A C 1
ATOM 790 O O . VAL A 1 98 ? 29.536 3.806 -37.535 1.00 96.94 98 VAL A O 1
ATOM 793 N N . LYS A 1 99 ? 29.133 2.675 -35.646 1.00 95.38 99 LYS A N 1
ATOM 794 C CA . LYS A 1 99 ? 30.427 1.979 -35.657 1.00 95.38 99 LYS A CA 1
ATOM 795 C C . LYS A 1 99 ? 30.537 1.038 -36.858 1.00 95.38 99 LYS A C 1
ATOM 797 O O . LYS A 1 99 ? 31.591 0.996 -37.479 1.00 95.38 99 LYS A O 1
ATOM 802 N N . GLU A 1 100 ? 29.478 0.297 -37.165 1.00 95.75 100 GLU A N 1
ATOM 803 C CA . GLU A 1 100 ? 29.458 -0.616 -38.308 1.00 95.75 100 GLU A CA 1
ATOM 804 C C . GLU A 1 100 ? 29.546 0.149 -39.635 1.00 95.75 100 GLU A C 1
ATOM 806 O O . GLU A 1 100 ? 30.309 -0.241 -40.511 1.00 95.75 100 GLU A O 1
ATOM 811 N N . GLU A 1 101 ? 28.843 1.281 -39.755 1.00 95.50 101 GLU A N 1
ATOM 812 C CA . GLU A 1 101 ? 28.938 2.183 -40.915 1.00 95.50 101 GLU A CA 1
ATOM 813 C C . GLU A 1 101 ? 30.354 2.736 -41.132 1.00 95.50 101 GLU A C 1
ATOM 815 O O . GLU A 1 101 ? 30.756 2.914 -42.273 1.00 95.50 101 GLU A O 1
ATOM 820 N N . LEU A 1 102 ? 31.111 2.997 -40.060 1.00 94.25 102 LEU A N 1
ATOM 821 C CA . LEU A 1 102 ? 32.496 3.488 -40.132 1.00 94.25 102 LEU A CA 1
ATOM 822 C C . LEU A 1 102 ? 33.527 2.400 -40.471 1.00 94.25 102 LEU A C 1
ATOM 824 O O . LEU A 1 102 ? 34.628 2.728 -40.906 1.00 94.25 102 LEU A O 1
ATOM 828 N N . ILE A 1 103 ? 33.221 1.132 -40.185 1.00 92.69 103 ILE A N 1
ATOM 829 C CA . ILE A 1 103 ? 34.106 -0.012 -40.471 1.00 92.69 103 ILE A CA 1
ATOM 830 C C . ILE A 1 103 ? 33.949 -0.485 -41.922 1.00 92.69 103 ILE A C 1
ATOM 832 O O . ILE A 1 103 ? 34.866 -1.104 -42.466 1.00 92.69 103 ILE A O 1
ATOM 836 N N . ARG A 1 104 ? 32.785 -0.224 -42.519 1.00 72.31 104 ARG A N 1
ATOM 837 C CA . ARG A 1 104 ? 32.421 -0.619 -43.878 1.00 72.31 104 ARG A CA 1
ATOM 838 C C . ARG A 1 104 ? 33.006 0.311 -44.935 1.00 72.31 104 ARG A C 1
ATOM 840 O O . ARG A 1 104 ? 33.307 -0.220 -46.025 1.00 72.31 104 ARG A O 1
#

Sequence (104 aa):
ADGGPHSVQVWCPKGQKRFPRDVTELDVVLTEFEKITANYKQSVELKICRKAINGFYSGFRDQLTNTMAEVQKLKSLKRENTKLATAINKKRRRLMEVKEELIR

Secondary structure (DSSP, 8-state):
------PPP----TT----GGG--HHHHHHHHHHHHHHHHHHH---HHHHHHHHHHHHHHHHHHHHHHHHHHHHHHHHHHHHHHHHHHHHHHHHHHHHHHHHH-